Protein AF-A0A411PM22-F1 (afdb_monomer_lite)

pLDDT: mean 87.18, std 8.82, range [57.56, 95.75]

Foldseek 3Di:
DPDDDVLLVVQVVCVVPDDDDPVSVVVNVVVCVVVVPDDCPDDDDDDDDDDPQKPDFDADPVRPDRPVVRIDGDDDDPPDDDD

Sequence (83 aa):
MNWRDDAVDALFKQAQISNVSSELKQDALNVIEQQFPVLAIAHYRQNISVNKRIRNFSFDPFERSYFINQLSFKERSEGEPRK

Structure (mmCIF, N/CA/C/O backbone):
data_AF-A0A411PM22-F1
#
_entry.id   AF-A0A411PM22-F1
#
loop_
_atom_site.group_PDB
_atom_site.id
_atom_site.type_symbol
_atom_site.label_atom_id
_atom_site.label_alt_id
_atom_site.label_comp_id
_atom_site.label_asym_id
_atom_site.label_entity_id
_atom_site.label_seq_id
_atom_site.pdbx_PDB_ins_code
_atom_site.Cartn_x
_atom_site.Cartn_y
_atom_site.Cartn_z
_atom_site.occupancy
_atom_site.B_iso_or_equiv
_atom_site.auth_seq_id
_atom_site.auth_comp_id
_atom_site.auth_asym_id
_atom_site.auth_atom_id
_atom_site.pdbx_PDB_model_num
ATOM 1 N N . MET A 1 1 ? 3.520 -11.847 -17.926 1.00 58.97 1 MET A N 1
ATOM 2 C CA . MET A 1 1 ? 3.808 -10.790 -18.916 1.00 58.97 1 MET A CA 1
ATOM 3 C C . MET A 1 1 ? 5.292 -10.499 -18.858 1.00 58.97 1 MET A C 1
ATOM 5 O O . MET A 1 1 ? 5.792 -10.308 -17.761 1.00 58.97 1 MET A O 1
ATOM 9 N N . ASN A 1 2 ? 5.983 -10.530 -19.998 1.00 83.81 2 ASN A N 1
ATOM 10 C CA . ASN A 1 2 ? 7.443 -10.372 -20.086 1.00 83.81 2 ASN A CA 1
ATOM 11 C C . ASN A 1 2 ? 7.837 -8.939 -20.486 1.00 83.81 2 ASN A C 1
ATOM 13 O O . ASN A 1 2 ? 8.778 -8.752 -21.251 1.00 83.81 2 ASN A O 1
ATOM 17 N N . TRP A 1 3 ? 7.076 -7.939 -20.032 1.00 91.25 3 TRP A N 1
ATOM 18 C CA . TRP A 1 3 ? 7.393 -6.538 -20.298 1.00 91.25 3 TRP A CA 1
ATOM 19 C C . TRP A 1 3 ? 8.667 -6.134 -19.543 1.00 91.25 3 TRP A C 1
ATOM 21 O O . TRP A 1 3 ? 8.856 -6.544 -18.396 1.00 91.25 3 TRP A O 1
ATOM 31 N N . ARG A 1 4 ? 9.538 -5.370 -20.207 1.00 90.81 4 ARG A N 1
ATOM 32 C CA . ARG A 1 4 ? 10.798 -4.837 -19.680 1.00 90.81 4 ARG A CA 1
ATOM 33 C C . ARG A 1 4 ? 11.075 -3.485 -20.314 1.00 90.81 4 ARG A C 1
ATOM 35 O O . ARG A 1 4 ? 10.864 -3.330 -21.514 1.00 90.81 4 ARG A O 1
ATOM 42 N N . ASP A 1 5 ? 11.605 -2.575 -19.512 1.00 92.81 5 ASP A N 1
ATOM 43 C CA . ASP A 1 5 ? 12.095 -1.277 -19.950 1.00 92.81 5 ASP A CA 1
ATOM 44 C C . ASP A 1 5 ? 13.301 -0.889 -19.083 1.00 92.81 5 ASP A C 1
ATOM 46 O O . ASP A 1 5 ? 13.212 -0.862 -17.853 1.00 92.81 5 ASP A O 1
ATOM 50 N N . ASP A 1 6 ? 14.444 -0.627 -19.718 1.00 89.00 6 ASP A N 1
ATOM 51 C CA . ASP A 1 6 ? 15.715 -0.425 -19.015 1.00 89.00 6 ASP A CA 1
ATOM 52 C C . ASP A 1 6 ? 15.718 0.848 -18.152 1.00 89.00 6 ASP A C 1
ATOM 54 O O . ASP A 1 6 ? 16.367 0.881 -17.101 1.00 89.00 6 ASP A O 1
ATOM 58 N N . ALA A 1 7 ? 14.988 1.892 -18.562 1.00 82.88 7 ALA A N 1
ATOM 59 C CA . ALA A 1 7 ? 14.903 3.144 -17.813 1.00 82.88 7 ALA A CA 1
ATOM 60 C C . ALA A 1 7 ? 14.064 2.961 -16.542 1.00 82.88 7 ALA A C 1
ATOM 62 O O . ALA A 1 7 ? 14.447 3.416 -15.459 1.00 82.88 7 ALA A O 1
ATOM 63 N N . VAL A 1 8 ? 12.955 2.227 -16.656 1.00 90.25 8 VAL A N 1
ATOM 64 C CA . VAL A 1 8 ? 12.105 1.872 -15.514 1.00 90.25 8 VAL A CA 1
ATOM 65 C C . VAL A 1 8 ? 12.846 0.929 -14.554 1.00 90.25 8 VAL A C 1
ATOM 67 O O . VAL A 1 8 ? 12.822 1.141 -13.338 1.00 90.25 8 VAL A O 1
ATOM 70 N N . ASP A 1 9 ? 13.583 -0.055 -15.073 1.00 90.50 9 ASP A N 1
ATOM 71 C CA . ASP A 1 9 ? 14.407 -0.962 -14.263 1.00 90.50 9 ASP A CA 1
ATOM 72 C C . ASP A 1 9 ? 15.525 -0.217 -13.510 1.00 90.50 9 ASP A C 1
ATOM 74 O O . ASP A 1 9 ? 15.804 -0.514 -12.341 1.00 90.50 9 ASP A O 1
ATOM 78 N N . ALA A 1 10 ? 16.168 0.767 -14.148 1.00 84.75 10 ALA A N 1
ATOM 79 C CA . ALA A 1 10 ? 17.184 1.605 -13.513 1.00 84.75 10 ALA A CA 1
ATOM 80 C C . ALA A 1 10 ? 16.601 2.442 -12.362 1.00 84.75 10 ALA A C 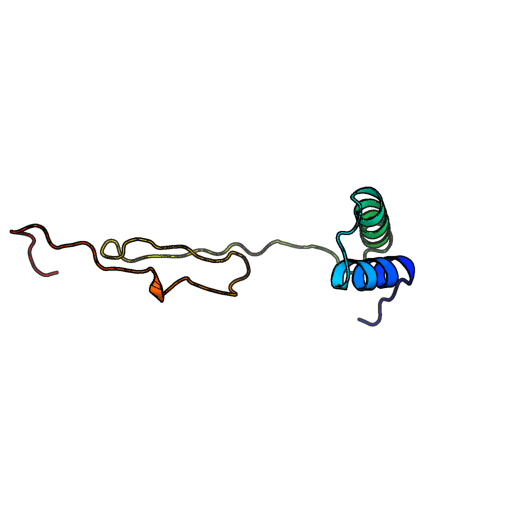1
ATOM 82 O O . ALA A 1 10 ? 17.204 2.502 -11.285 1.00 84.75 10 ALA A O 1
ATOM 83 N N . LEU A 1 11 ? 15.404 3.011 -12.547 1.00 89.06 11 LEU A N 1
ATOM 84 C CA . LEU A 1 11 ? 14.687 3.722 -11.488 1.00 89.06 11 LEU A CA 1
ATOM 85 C C . LEU A 1 11 ? 14.400 2.805 -10.291 1.00 89.06 11 LEU A C 1
ATOM 87 O O . LEU A 1 11 ? 14.675 3.191 -9.153 1.00 89.06 11 LEU A O 1
ATOM 91 N N . PHE A 1 12 ? 13.899 1.586 -10.516 1.00 88.94 12 PHE A N 1
ATOM 92 C CA . PHE A 1 12 ? 13.625 0.654 -9.417 1.00 88.94 12 PHE A CA 1
ATOM 93 C C . PHE A 1 12 ? 14.891 0.254 -8.657 1.00 88.94 12 PHE A C 1
ATOM 95 O O . PHE A 1 12 ? 14.864 0.183 -7.428 1.00 88.94 12 PHE A O 1
ATOM 102 N N . LYS A 1 13 ? 16.014 0.049 -9.355 1.00 89.62 13 LYS A N 1
ATOM 103 C CA . LYS A 1 13 ? 17.312 -0.206 -8.708 1.00 89.62 13 LYS A CA 1
ATOM 104 C C . LYS A 1 13 ? 17.766 0.979 -7.859 1.00 89.62 13 LYS A C 1
ATOM 106 O O . LYS A 1 13 ? 18.220 0.779 -6.735 1.00 89.62 13 LYS A O 1
ATOM 111 N N . GLN A 1 14 ? 17.618 2.207 -8.356 1.00 86.44 14 GLN A N 1
ATOM 112 C CA . GLN A 1 14 ? 17.971 3.400 -7.588 1.00 86.44 14 GLN A CA 1
ATOM 113 C C . GLN A 1 14 ? 17.080 3.559 -6.349 1.00 86.44 14 GLN A C 1
ATOM 115 O O . GLN A 1 14 ? 17.597 3.828 -5.266 1.00 86.44 14 GLN A O 1
ATOM 120 N N . ALA A 1 15 ? 15.774 3.303 -6.477 1.00 88.06 15 ALA A N 1
ATOM 121 C CA . ALA A 1 15 ? 14.808 3.388 -5.380 1.00 88.06 15 ALA A CA 1
ATOM 122 C C . ALA A 1 15 ? 15.098 2.436 -4.210 1.00 88.06 15 ALA A C 1
ATOM 124 O O . ALA A 1 15 ? 14.660 2.694 -3.091 1.00 88.06 15 ALA A O 1
ATOM 125 N N . GLN A 1 16 ? 15.824 1.339 -4.449 1.00 87.50 16 GLN A N 1
ATOM 126 C CA . GLN A 1 16 ? 16.247 0.418 -3.390 1.00 87.50 16 GLN A CA 1
ATOM 127 C C . GLN A 1 16 ? 17.395 0.969 -2.537 1.00 87.50 16 GLN A C 1
ATOM 129 O O . GLN A 1 16 ? 17.566 0.540 -1.398 1.00 87.50 16 GLN A O 1
ATOM 134 N N . ILE A 1 17 ? 18.195 1.885 -3.087 1.00 87.50 17 ILE A N 1
ATOM 135 C CA . ILE A 1 17 ? 19.444 2.360 -2.480 1.00 87.50 17 ILE A CA 1
ATOM 136 C C . ILE A 1 17 ? 19.276 3.778 -1.925 1.00 87.50 17 ILE A C 1
ATOM 138 O O . ILE A 1 17 ? 19.841 4.108 -0.883 1.00 87.50 17 ILE A O 1
ATOM 142 N N . SER A 1 18 ? 18.517 4.633 -2.610 1.00 88.69 18 SER A N 1
ATOM 143 C CA . SER A 1 18 ? 18.349 6.033 -2.238 1.00 88.69 18 SER A CA 1
ATOM 144 C C . SER A 1 18 ? 16.999 6.597 -2.675 1.00 88.69 18 SER A C 1
ATOM 146 O O . SER A 1 18 ? 16.232 5.983 -3.420 1.00 88.69 18 SER A O 1
ATOM 148 N N . ASN A 1 19 ? 16.695 7.802 -2.192 1.00 87.38 19 ASN A N 1
ATOM 149 C CA . ASN A 1 19 ? 15.525 8.531 -2.654 1.00 87.38 19 ASN A CA 1
ATOM 150 C C . ASN A 1 19 ? 15.683 8.894 -4.132 1.00 87.38 19 ASN A C 1
ATOM 152 O O . ASN A 1 19 ? 16.660 9.521 -4.536 1.00 87.38 19 ASN A O 1
ATOM 156 N N . VAL A 1 20 ? 14.675 8.533 -4.919 1.00 85.94 20 VAL A N 1
ATOM 157 C CA . VAL A 1 20 ? 14.582 8.899 -6.331 1.00 85.94 20 VAL A CA 1
ATOM 158 C C . VAL A 1 20 ? 14.012 10.307 -6.463 1.00 85.94 20 VAL A C 1
ATOM 160 O O . VAL A 1 20 ? 13.039 10.640 -5.773 1.00 85.94 20 VAL A O 1
ATOM 163 N N . SER A 1 21 ? 14.596 11.113 -7.353 1.00 86.31 21 SER A N 1
ATOM 164 C CA . SER A 1 21 ? 14.102 12.460 -7.640 1.00 86.31 21 SER A CA 1
ATOM 165 C C . SER A 1 21 ? 12.696 12.420 -8.249 1.00 86.31 21 SER A C 1
ATOM 167 O O . SER A 1 21 ? 12.264 11.409 -8.810 1.00 86.31 21 SER A O 1
ATOM 169 N N . SER A 1 22 ? 11.948 13.511 -8.105 1.00 87.81 22 SER A N 1
ATOM 170 C CA . SER A 1 22 ? 10.589 13.600 -8.649 1.00 87.81 22 SER A CA 1
ATOM 171 C C . SER A 1 22 ? 10.583 13.534 -10.178 1.00 87.81 22 SER A C 1
ATOM 173 O O . SER A 1 22 ? 9.664 12.962 -10.755 1.00 87.81 22 SER A O 1
ATOM 175 N N . GLU A 1 23 ? 11.627 14.058 -10.819 1.00 86.75 23 GLU A N 1
ATOM 176 C CA . GLU A 1 23 ? 11.798 14.069 -12.273 1.00 86.75 23 GLU A CA 1
ATOM 177 C C . GLU A 1 23 ? 11.940 12.644 -12.812 1.00 86.75 23 GLU A C 1
ATOM 179 O O . GLU A 1 23 ? 11.168 12.236 -13.673 1.00 86.75 23 GLU A O 1
ATOM 184 N N . LEU A 1 24 ? 12.833 11.836 -12.225 1.00 84.00 24 LEU A N 1
ATOM 185 C CA . LEU A 1 24 ? 13.033 10.459 -12.680 1.00 84.00 24 LEU A CA 1
ATOM 186 C C . LEU A 1 24 ? 11.776 9.598 -12.467 1.00 84.00 24 LEU A C 1
ATOM 188 O O . LEU A 1 24 ? 11.463 8.738 -13.289 1.00 84.00 24 LEU A O 1
ATOM 192 N N . LYS A 1 25 ? 11.018 9.848 -11.387 1.00 88.44 25 LYS A N 1
ATOM 193 C CA . LYS A 1 25 ? 9.708 9.206 -11.173 1.00 88.44 25 LYS A CA 1
ATOM 194 C C . LYS A 1 25 ? 8.724 9.556 -12.281 1.00 88.44 25 LYS A C 1
ATOM 196 O O . LYS A 1 25 ? 8.028 8.666 -12.760 1.00 88.44 25 LYS A O 1
ATOM 201 N N . GLN A 1 26 ? 8.663 10.827 -12.669 1.00 90.25 26 GLN A N 1
ATOM 202 C CA . GLN A 1 26 ? 7.772 11.269 -13.733 1.00 90.25 26 GLN A CA 1
ATOM 203 C C . GLN A 1 26 ? 8.158 10.643 -15.077 1.00 90.25 26 GLN A C 1
ATOM 205 O O . GLN A 1 26 ? 7.276 10.186 -15.799 1.00 90.25 26 GLN A O 1
ATOM 210 N N . ASP A 1 27 ? 9.452 10.542 -15.380 1.00 88.88 27 ASP A N 1
ATOM 211 C CA . ASP A 1 27 ? 9.931 9.915 -16.615 1.00 88.88 27 ASP A CA 1
ATOM 212 C C . ASP A 1 27 ? 9.528 8.437 -16.701 1.00 88.88 27 ASP A C 1
ATOM 214 O O . ASP A 1 27 ? 8.993 7.997 -17.720 1.00 88.88 27 ASP A O 1
ATOM 218 N N . ALA A 1 28 ? 9.689 7.675 -15.615 1.00 89.38 28 ALA A N 1
ATOM 219 C CA . ALA A 1 28 ? 9.252 6.279 -15.578 1.00 89.38 28 ALA A CA 1
ATOM 220 C C . ALA A 1 28 ? 7.724 6.132 -15.698 1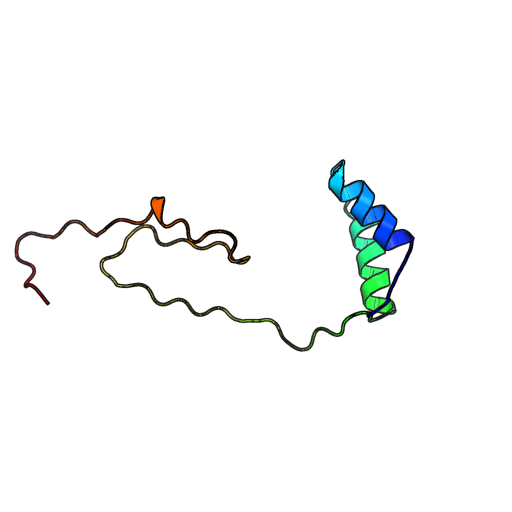.00 89.38 28 ALA A C 1
ATOM 222 O O . ALA A 1 28 ? 7.247 5.217 -16.371 1.00 89.38 28 ALA A O 1
ATOM 223 N N . LEU A 1 29 ? 6.948 7.033 -15.083 1.00 88.94 29 LEU A N 1
ATOM 224 C CA . LEU A 1 29 ? 5.489 7.046 -15.235 1.00 88.94 29 LEU A CA 1
ATOM 225 C C . LEU A 1 29 ? 5.079 7.318 -16.683 1.00 88.94 29 LEU A C 1
ATOM 227 O O . LEU A 1 29 ? 4.224 6.606 -17.201 1.00 88.94 29 LEU A O 1
ATOM 231 N N . ASN A 1 30 ? 5.735 8.265 -17.360 1.00 91.62 30 ASN A N 1
ATOM 232 C CA . ASN A 1 30 ? 5.467 8.561 -18.768 1.00 91.62 30 ASN A CA 1
ATOM 233 C C . ASN A 1 30 ? 5.699 7.326 -19.654 1.00 91.62 30 ASN A C 1
ATOM 235 O O . ASN A 1 30 ? 4.899 7.045 -20.545 1.00 91.62 30 ASN A O 1
ATOM 239 N N . VAL A 1 31 ? 6.763 6.557 -19.394 1.00 92.62 31 VAL A N 1
ATOM 240 C CA . VAL A 1 31 ? 7.051 5.305 -20.111 1.00 92.62 31 VAL A CA 1
ATOM 241 C C . VAL A 1 31 ? 5.948 4.264 -19.886 1.00 92.62 31 VAL A C 1
ATOM 243 O O . VAL A 1 31 ? 5.457 3.668 -20.846 1.00 92.62 31 VAL A O 1
ATOM 246 N N . ILE A 1 32 ? 5.521 4.067 -18.635 1.00 90.94 32 ILE A N 1
ATOM 247 C CA . ILE A 1 32 ? 4.443 3.127 -18.288 1.00 90.94 32 ILE A CA 1
ATOM 248 C C . ILE A 1 32 ? 3.123 3.549 -18.948 1.00 90.94 32 ILE A C 1
ATOM 250 O O . ILE A 1 32 ? 2.428 2.710 -19.517 1.00 90.94 32 ILE A O 1
ATOM 254 N N . GLU A 1 33 ? 2.783 4.837 -18.914 1.00 89.56 33 GLU A N 1
ATOM 255 C CA . GLU A 1 33 ? 1.564 5.359 -19.538 1.00 89.56 33 GLU A CA 1
ATOM 256 C C . GLU A 1 33 ? 1.573 5.193 -21.060 1.00 89.56 33 GLU A C 1
ATOM 258 O O . GLU A 1 33 ? 0.556 4.820 -21.634 1.00 89.56 33 GLU A O 1
ATOM 263 N N . GLN A 1 34 ? 2.710 5.415 -21.722 1.00 92.38 34 GLN A N 1
ATOM 264 C CA . GLN A 1 34 ? 2.812 5.311 -23.181 1.00 92.38 34 GLN A CA 1
ATOM 265 C C . GLN A 1 34 ? 2.813 3.867 -23.685 1.00 92.38 34 GLN A C 1
ATOM 267 O O . GLN A 1 34 ? 2.252 3.580 -24.743 1.00 92.38 34 GLN A O 1
ATOM 272 N N . GLN A 1 35 ? 3.459 2.955 -22.957 1.00 93.19 35 GLN A N 1
ATOM 273 C CA . GLN A 1 35 ? 3.597 1.563 -23.388 1.00 93.19 35 GLN A CA 1
ATOM 274 C C . GLN A 1 35 ? 2.413 0.682 -22.963 1.00 93.19 35 GLN A C 1
ATOM 276 O O . GLN A 1 35 ? 2.300 -0.446 -23.442 1.00 93.19 35 GLN A O 1
ATOM 281 N N . PHE A 1 36 ? 1.540 1.176 -22.073 1.00 89.50 36 PHE A N 1
ATOM 282 C CA . PHE A 1 36 ? 0.391 0.451 -21.517 1.00 89.50 36 PHE A CA 1
ATOM 283 C C . PHE A 1 36 ? 0.705 -1.006 -21.122 1.00 89.50 36 PHE A C 1
ATOM 285 O O . PHE A 1 36 ? -0.054 -1.919 -21.466 1.00 89.50 36 PHE A O 1
ATOM 292 N N . PRO A 1 37 ? 1.801 -1.274 -20.382 1.00 91.38 37 PRO A N 1
ATOM 293 C CA . PRO A 1 37 ? 2.171 -2.640 -20.041 1.00 91.38 37 PRO A CA 1
ATOM 294 C C . PRO A 1 37 ? 1.138 -3.291 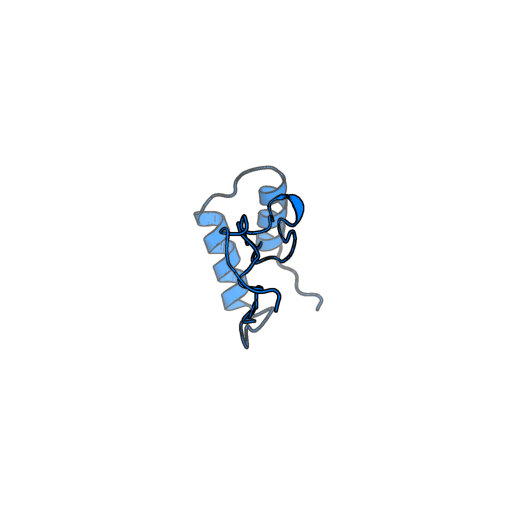-19.124 1.00 91.38 37 PRO A C 1
ATOM 296 O O . PRO A 1 37 ? 1.034 -4.511 -19.095 1.00 91.38 37 PRO A O 1
ATOM 299 N N . VAL A 1 38 ? 0.366 -2.489 -18.385 1.00 86.69 38 VAL A N 1
ATOM 300 C CA . VAL A 1 38 ? -0.800 -2.899 -17.605 1.00 86.69 38 VAL A CA 1
ATOM 301 C C . VAL A 1 38 ? -1.893 -1.858 -17.816 1.00 86.69 38 VAL A C 1
ATOM 303 O O . VAL A 1 38 ? -1.664 -0.666 -17.631 1.00 86.69 38 VAL A O 1
ATOM 306 N N . LEU A 1 39 ? -3.096 -2.306 -18.170 1.00 87.06 39 LEU A N 1
ATOM 307 C CA . LEU A 1 39 ? -4.271 -1.443 -18.272 1.00 87.06 39 LEU A CA 1
ATOM 308 C C . LEU A 1 39 ? -5.021 -1.446 -16.941 1.00 87.06 39 LEU A C 1
ATOM 310 O O . LEU A 1 39 ? -5.552 -2.473 -16.515 1.00 87.06 39 LEU A O 1
ATOM 314 N N . ALA A 1 40 ? -5.072 -0.292 -16.277 1.00 85.25 40 ALA A N 1
ATOM 315 C CA . ALA A 1 40 ? -5.862 -0.127 -15.066 1.00 85.25 40 ALA A CA 1
ATOM 316 C C . ALA A 1 40 ? -7.356 -0.087 -15.425 1.00 85.25 40 ALA A C 1
ATOM 318 O O . ALA A 1 40 ? -7.835 0.873 -16.019 1.00 85.25 40 ALA A O 1
ATOM 319 N N 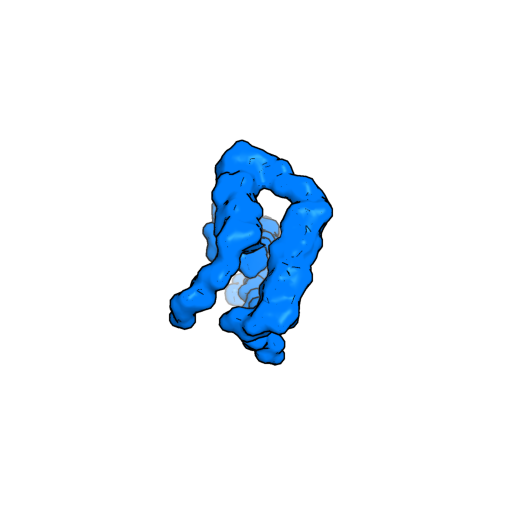. ILE A 1 41 ? -8.094 -1.140 -15.068 1.00 89.62 41 ILE A N 1
ATOM 320 C CA . ILE A 1 41 ? -9.536 -1.240 -15.350 1.00 89.62 41 ILE A CA 1
ATOM 321 C C . ILE A 1 41 ? -10.371 -0.714 -14.178 1.00 89.62 41 ILE A C 1
ATOM 323 O O . ILE A 1 41 ? -11.360 -0.012 -14.371 1.00 89.62 41 ILE A O 1
ATOM 327 N N . ALA A 1 42 ? -9.974 -1.051 -12.952 1.00 89.88 42 ALA A N 1
ATOM 328 C CA . ALA A 1 42 ? -10.652 -0.636 -11.733 1.00 89.88 42 ALA A CA 1
ATOM 329 C C . ALA A 1 42 ? -9.673 -0.616 -10.556 1.00 89.88 42 ALA A C 1
ATOM 331 O O . ALA A 1 42 ? -8.669 -1.329 -10.554 1.00 89.88 42 ALA A O 1
ATOM 332 N N . HIS A 1 43 ? -9.997 0.174 -9.536 1.00 85.19 43 HIS A N 1
ATOM 333 C CA . HIS A 1 43 ? -9.335 0.113 -8.239 1.00 85.19 43 HIS A CA 1
ATOM 334 C C . HIS A 1 43 ? -10.195 -0.689 -7.261 1.00 85.19 43 HIS A C 1
ATOM 336 O O . HIS A 1 43 ? -11.426 -0.612 -7.279 1.00 85.19 43 HIS A O 1
ATOM 342 N N . TYR A 1 44 ? -9.545 -1.458 -6.391 1.00 86.69 44 TYR A N 1
ATOM 343 C CA . TYR A 1 44 ? -10.248 -2.186 -5.345 1.00 86.69 44 TYR A CA 1
ATOM 344 C C . TYR A 1 44 ? -10.730 -1.215 -4.263 1.00 86.69 44 TYR A C 1
ATOM 346 O O . TYR A 1 44 ? -9.998 -0.314 -3.850 1.00 86.69 44 TYR A O 1
ATOM 354 N N . ARG A 1 45 ? -11.966 -1.396 -3.790 1.00 88.19 45 ARG A N 1
ATOM 355 C CA . ARG A 1 45 ? -12.482 -0.695 -2.609 1.00 88.19 45 ARG A CA 1
ATOM 356 C C . ARG A 1 45 ? -12.540 -1.674 -1.449 1.00 88.19 45 ARG A C 1
ATOM 358 O O . ARG A 1 45 ? -13.247 -2.674 -1.523 1.00 88.19 45 ARG A O 1
ATOM 365 N N . GLN A 1 46 ? -11.842 -1.356 -0.365 1.00 87.81 46 GLN A N 1
ATOM 366 C CA . GLN A 1 46 ? -11.928 -2.123 0.873 1.00 87.81 46 GLN A CA 1
ATOM 367 C C . GLN A 1 46 ? -13.055 -1.577 1.749 1.00 87.81 46 GLN A C 1
ATOM 369 O O . GLN A 1 46 ? -13.084 -0.393 2.082 1.00 87.81 46 GLN A O 1
ATOM 374 N N . ASN A 1 47 ? -13.970 -2.459 2.145 1.00 91.06 47 ASN A N 1
ATOM 375 C CA . ASN A 1 47 ? -15.012 -2.160 3.120 1.00 91.06 47 ASN A CA 1
ATOM 376 C C . ASN A 1 47 ? -14.687 -2.899 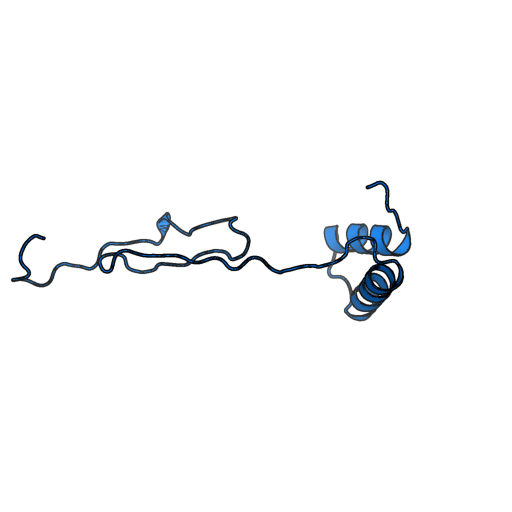4.417 1.00 91.06 47 ASN A C 1
ATOM 378 O O . ASN A 1 47 ? -14.562 -4.122 4.409 1.00 91.06 47 ASN A O 1
ATOM 382 N N . ILE A 1 48 ? -14.577 -2.172 5.530 1.00 90.81 48 ILE A N 1
ATOM 383 C CA . ILE A 1 48 ? -14.240 -2.757 6.832 1.00 90.81 48 ILE A CA 1
ATOM 384 C C . ILE A 1 48 ? -15.359 -2.460 7.828 1.00 90.81 48 ILE A C 1
ATOM 386 O O . ILE A 1 48 ? -15.791 -1.320 7.976 1.00 90.81 48 ILE A O 1
ATOM 390 N N . SER A 1 49 ? -15.831 -3.502 8.515 1.00 93.31 49 SER A N 1
ATOM 391 C CA . SER A 1 49 ? -16.828 -3.400 9.583 1.00 93.31 49 SER A CA 1
ATOM 392 C C . SER A 1 49 ? -16.189 -3.721 10.925 1.00 93.31 49 SER A C 1
ATOM 394 O O . SER A 1 49 ? -15.536 -4.749 11.078 1.00 93.31 49 SER A O 1
ATOM 396 N N . VAL A 1 50 ? -16.405 -2.854 11.914 1.00 92.88 50 VAL A N 1
ATOM 397 C CA . VAL A 1 50 ? -15.792 -2.976 13.241 1.00 92.88 50 VAL A CA 1
ATOM 398 C C . VAL A 1 50 ? -16.877 -2.957 14.308 1.00 92.88 50 VAL A C 1
ATOM 400 O O . VAL A 1 50 ? -17.817 -2.161 14.260 1.00 92.88 50 VAL A O 1
ATOM 403 N N . ASN A 1 51 ? -16.761 -3.847 15.296 1.00 94.50 51 ASN A N 1
ATOM 404 C CA . ASN A 1 51 ? -17.696 -3.877 16.414 1.00 94.50 51 ASN A CA 1
ATOM 405 C C . ASN A 1 51 ? -17.602 -2.570 17.222 1.00 94.50 51 ASN A C 1
ATOM 407 O O . ASN A 1 51 ? -16.510 -2.133 17.575 1.00 94.50 51 ASN A O 1
ATOM 411 N N . LYS A 1 52 ? -18.748 -1.986 17.598 1.00 92.94 52 LYS A N 1
ATOM 412 C CA . LYS A 1 52 ? -18.817 -0.717 18.353 1.00 92.94 52 LYS A CA 1
ATOM 413 C C . LYS A 1 52 ? -18.070 -0.735 19.695 1.00 92.94 52 LYS A C 1
ATOM 415 O O . LYS A 1 52 ? -17.795 0.339 20.233 1.00 92.94 52 LYS A O 1
ATOM 420 N N . ARG A 1 53 ? -17.782 -1.923 20.241 1.00 94.44 53 ARG A N 1
ATOM 421 C CA . ARG A 1 53 ? -17.023 -2.138 21.483 1.00 94.44 53 ARG A CA 1
ATOM 422 C C . ARG A 1 53 ? -15.508 -2.053 21.298 1.00 94.44 53 ARG A C 1
ATOM 424 O O . ARG A 1 53 ? -14.811 -2.003 22.301 1.00 94.44 53 ARG A O 1
ATOM 431 N N . ILE A 1 54 ? -14.999 -2.044 20.069 1.00 94.56 54 ILE A N 1
ATOM 432 C CA . ILE A 1 54 ? -13.565 -1.913 19.790 1.00 94.56 54 ILE A CA 1
ATOM 433 C C . ILE A 1 54 ? -13.186 -0.428 19.735 1.00 94.56 54 ILE A C 1
ATOM 435 O O . ILE A 1 54 ? -13.931 0.399 19.201 1.00 94.56 54 ILE A O 1
ATOM 439 N N . ARG A 1 55 ? -12.035 -0.089 20.315 1.00 94.81 55 ARG A N 1
ATOM 440 C CA . ARG A 1 55 ? -11.351 1.206 20.196 1.00 94.81 55 ARG A CA 1
ATOM 441 C C . ARG A 1 55 ? -10.066 1.043 19.390 1.00 94.81 55 ARG A C 1
ATOM 443 O O . ARG A 1 55 ? -9.550 -0.064 19.260 1.00 94.81 55 ARG A O 1
ATOM 450 N N . ASN A 1 56 ? -9.561 2.173 18.892 1.00 95.38 56 ASN A N 1
ATOM 451 C CA . ASN A 1 56 ? -8.270 2.288 18.209 1.00 95.38 56 ASN A CA 1
ATOM 452 C C . ASN A 1 56 ? -8.138 1.406 16.959 1.00 95.38 56 ASN A C 1
ATOM 454 O O . ASN A 1 56 ? -7.047 0.954 16.628 1.00 95.38 56 ASN A O 1
ATOM 458 N N . PHE A 1 57 ? -9.247 1.168 16.253 1.00 94.19 57 PHE A N 1
ATOM 459 C CA . PHE A 1 57 ? -9.175 0.522 14.950 1.00 94.19 57 PHE A CA 1
ATOM 460 C C . PHE A 1 57 ? -8.417 1.412 13.960 1.00 94.19 57 PHE A C 1
ATOM 462 O O . PHE A 1 57 ? -8.785 2.566 13.741 1.00 94.19 57 PHE A O 1
ATOM 469 N N . SER A 1 58 ? -7.386 0.835 13.357 1.00 93.31 58 SER A N 1
ATOM 470 C CA . SER A 1 58 ? -6.606 1.390 12.259 1.00 93.31 58 SER A CA 1
ATOM 471 C C . SER A 1 58 ? -6.243 0.243 11.321 1.00 93.31 58 SER A C 1
ATOM 473 O O . SER A 1 58 ? -6.161 -0.908 11.753 1.00 93.31 58 SER A O 1
ATOM 475 N N . PHE A 1 59 ? -6.024 0.533 10.045 1.00 91.38 59 PHE A N 1
ATOM 476 C CA . PHE A 1 59 ? -5.582 -0.468 9.080 1.00 91.38 59 PHE A CA 1
ATOM 477 C C . PHE A 1 59 ? -4.571 0.140 8.114 1.00 91.38 59 PHE A C 1
ATOM 479 O O . PHE A 1 59 ? -4.631 1.330 7.805 1.00 91.38 59 PHE A O 1
ATOM 486 N N . ASP A 1 60 ? -3.639 -0.684 7.644 1.00 92.19 60 ASP A N 1
ATOM 487 C CA . ASP A 1 60 ? -2.775 -0.342 6.522 1.00 92.19 60 ASP A CA 1
ATOM 488 C C . ASP A 1 60 ? -3.542 -0.556 5.203 1.00 92.19 60 ASP A C 1
ATOM 490 O O . ASP A 1 60 ? -3.982 -1.682 4.957 1.00 92.19 60 ASP A O 1
ATOM 494 N N . PRO A 1 61 ? -3.688 0.461 4.329 1.00 88.06 61 PRO A N 1
ATOM 495 C CA . PRO A 1 61 ? -4.313 0.303 3.011 1.00 88.06 61 PRO A CA 1
ATOM 496 C C . PRO A 1 61 ? -3.661 -0.765 2.130 1.00 88.06 61 PRO A C 1
ATOM 498 O O . PRO A 1 61 ? -4.306 -1.311 1.242 1.00 88.06 61 PRO A O 1
ATOM 501 N N . PHE A 1 62 ? -2.392 -1.089 2.387 1.00 89.25 62 PHE A N 1
ATOM 502 C CA . PHE A 1 62 ? -1.674 -2.161 1.698 1.00 89.25 62 PHE A CA 1
ATOM 503 C C . PHE A 1 62 ? -1.811 -3.527 2.387 1.00 89.25 62 PHE A C 1
ATOM 505 O O . PHE A 1 62 ? -1.093 -4.457 2.035 1.00 89.25 62 PHE A O 1
ATOM 512 N N . GLU A 1 63 ? -2.676 -3.639 3.399 1.00 85.94 63 GLU A N 1
ATOM 513 C CA . GLU A 1 63 ? -2.976 -4.864 4.155 1.00 85.94 63 GLU A CA 1
ATOM 514 C C . GLU A 1 63 ? -1.757 -5.536 4.815 1.00 85.94 63 GLU A C 1
ATOM 516 O O . GLU A 1 63 ? -1.824 -6.688 5.239 1.00 85.94 63 GLU A O 1
ATOM 521 N N . ARG A 1 64 ? -0.632 -4.824 4.976 1.00 90.56 64 ARG A N 1
ATOM 522 C CA . ARG A 1 64 ? 0.570 -5.386 5.624 1.00 90.56 64 ARG A CA 1
ATOM 523 C C . ARG A 1 64 ? 0.402 -5.514 7.137 1.00 90.56 64 ARG A C 1
ATOM 525 O O . ARG A 1 64 ? 1.089 -6.311 7.769 1.00 90.56 64 ARG A O 1
ATOM 532 N N . SER A 1 65 ? -0.480 -4.710 7.732 1.00 91.69 65 SER A N 1
ATOM 533 C CA . SER A 1 65 ? -0.796 -4.749 9.158 1.00 91.69 65 SER A CA 1
ATOM 534 C C . SER A 1 65 ? -2.205 -4.233 9.441 1.00 91.69 65 SER A C 1
ATOM 536 O O . SER A 1 65 ? -2.665 -3.258 8.849 1.00 91.69 65 SER A O 1
ATOM 538 N N . TYR A 1 66 ? -2.862 -4.860 10.415 1.00 90.25 66 TYR A N 1
ATOM 539 C CA . TYR A 1 66 ? -4.160 -4.437 10.956 1.00 90.25 66 TYR A CA 1
ATOM 540 C C . TYR A 1 66 ? -4.040 -3.826 12.358 1.00 90.25 66 TYR A C 1
ATOM 542 O O . TYR A 1 66 ? -5.048 -3.646 13.034 1.00 90.25 66 TYR A O 1
ATOM 550 N N . PHE A 1 67 ? -2.810 -3.574 12.828 1.00 94.75 67 PHE A N 1
ATOM 551 C CA . PHE A 1 67 ? -2.525 -2.962 14.134 1.00 94.75 67 PHE A CA 1
ATOM 552 C C . PHE A 1 67 ? -3.302 -3.604 15.300 1.00 94.75 67 PHE A C 1
ATOM 554 O O . PHE A 1 67 ? -3.744 -2.924 16.223 1.00 94.75 67 PHE A O 1
ATOM 561 N N . ILE A 1 68 ? -3.464 -4.936 15.268 1.00 93.44 68 ILE A N 1
ATOM 562 C CA . ILE A 1 68 ? -4.286 -5.696 16.231 1.00 93.44 68 ILE A CA 1
ATOM 563 C C . ILE A 1 68 ? -3.822 -5.446 17.669 1.00 93.44 68 ILE A C 1
ATOM 565 O O . ILE A 1 68 ? -4.636 -5.331 18.580 1.00 93.44 68 ILE A O 1
ATOM 569 N N . ASN A 1 69 ? -2.513 -5.303 17.863 1.00 95.00 69 ASN A N 1
ATOM 570 C CA . ASN A 1 69 ? -1.892 -5.008 19.151 1.00 95.00 69 ASN A CA 1
ATOM 571 C C . ASN A 1 69 ? -2.284 -3.641 19.743 1.00 95.00 69 ASN A C 1
ATOM 573 O O . ASN A 1 69 ? -2.038 -3.404 20.920 1.00 95.00 69 ASN A O 1
ATOM 577 N N . GLN A 1 70 ? -2.856 -2.741 18.942 1.00 95.75 70 GLN A N 1
ATOM 578 C CA . GLN A 1 70 ? -3.327 -1.424 19.375 1.00 95.75 70 GLN A CA 1
ATOM 579 C C . GLN A 1 70 ? -4.829 -1.414 19.690 1.00 95.75 70 GLN A C 1
ATOM 581 O O . GLN A 1 70 ? -5.331 -0.435 20.249 1.00 95.75 70 GLN A O 1
ATOM 586 N N . LEU A 1 71 ? -5.547 -2.490 19.350 1.00 95.69 71 LEU A N 1
ATOM 587 C CA . LEU A 1 71 ? -6.973 -2.617 19.617 1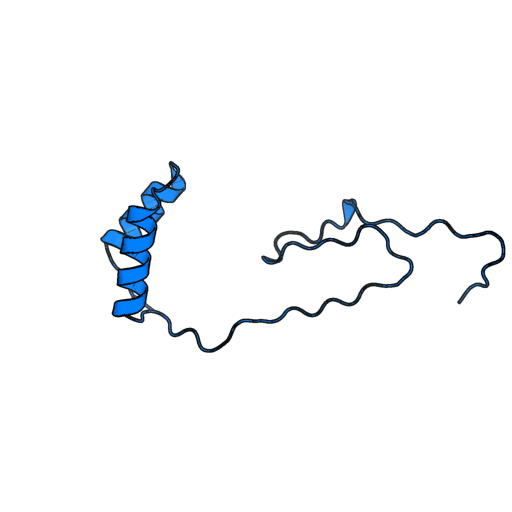.00 95.69 71 LEU A CA 1
ATOM 588 C C . LEU A 1 71 ? -7.224 -2.819 21.108 1.00 95.69 71 LEU A C 1
ATOM 590 O O . LEU A 1 71 ? -6.520 -3.556 21.797 1.00 95.69 71 LEU A O 1
ATOM 594 N N . SER A 1 72 ? -8.293 -2.206 21.598 1.00 95.44 72 SER A N 1
ATOM 595 C CA . SER A 1 72 ? -8.765 -2.403 22.965 1.00 95.44 72 SER A CA 1
ATOM 596 C C . SER A 1 72 ? -10.286 -2.399 23.021 1.00 95.44 72 SER A C 1
ATOM 598 O O . SER A 1 72 ? -10.966 -1.937 22.101 1.00 95.44 72 SER A O 1
ATOM 600 N N . PHE A 1 73 ? -10.843 -2.934 24.104 1.00 94.81 73 PHE A N 1
ATOM 601 C CA . PHE A 1 73 ? -12.273 -2.822 24.361 1.00 94.81 73 PHE A CA 1
ATOM 602 C C . PHE A 1 73 ? -12.594 -1.469 24.997 1.00 94.81 73 PHE A C 1
ATOM 604 O O . PHE A 1 73 ? -11.824 -0.946 25.801 1.00 94.81 73 PHE A O 1
ATOM 611 N N . LYS A 1 74 ? -13.755 -0.899 24.658 1.00 90.19 74 LYS A N 1
ATOM 612 C CA . LYS A 1 74 ? -14.315 0.222 25.417 1.00 90.19 74 LYS A CA 1
ATOM 613 C C . LYS A 1 74 ? -14.501 -0.227 26.865 1.00 90.19 74 LYS A C 1
ATOM 615 O O . LYS A 1 74 ? -15.109 -1.271 27.098 1.00 90.19 74 LYS A O 1
ATOM 620 N N . GLU A 1 75 ? -14.012 0.572 27.812 1.00 81.19 75 GLU A N 1
ATOM 621 C CA . GLU A 1 75 ? -14.384 0.401 29.214 1.00 81.19 75 GLU A CA 1
ATOM 622 C C . GLU A 1 75 ? -15.903 0.460 29.338 1.00 81.19 75 GLU A C 1
ATOM 624 O O . GLU A 1 75 ? -16.577 1.259 28.678 1.00 81.19 75 GLU A O 1
ATOM 629 N N . ARG A 1 76 ? -16.433 -0.453 30.143 1.00 69.81 76 ARG A N 1
ATOM 630 C CA . ARG A 1 76 ? -17.863 -0.599 30.359 1.00 69.81 76 ARG A CA 1
ATOM 631 C C . ARG A 1 76 ? -18.320 0.533 31.272 1.00 69.81 76 ARG A C 1
ATOM 633 O O . ARG A 1 76 ? -17.787 0.670 32.367 1.00 69.81 76 ARG A O 1
ATOM 640 N N . SER A 1 77 ? -19.308 1.315 30.853 1.00 65.75 77 SER A N 1
ATOM 641 C CA . SER A 1 77 ? -20.014 2.195 31.783 1.00 65.75 77 SER A CA 1
ATOM 642 C C . SER A 1 77 ? -20.831 1.343 32.759 1.00 65.75 77 SER A C 1
ATOM 644 O O . SER A 1 77 ? -21.468 0.358 32.364 1.00 65.75 77 SER A O 1
ATOM 646 N N . GLU A 1 78 ? -20.800 1.692 34.047 1.00 57.56 78 GLU A N 1
ATOM 647 C CA . GLU A 1 78 ? -21.669 1.063 35.043 1.00 57.56 78 GLU A CA 1
ATOM 648 C C . GLU A 1 78 ? -23.136 1.188 34.600 1.00 57.56 78 GLU A C 1
ATOM 650 O O . GLU A 1 78 ? -23.613 2.273 34.278 1.00 57.56 78 GLU A O 1
ATOM 655 N N . GLY A 1 79 ? -23.839 0.053 34.533 1.00 67.56 79 GLY A N 1
ATOM 656 C CA . GLY A 1 79 ? -25.265 -0.009 34.191 1.00 67.56 79 GLY A CA 1
ATOM 657 C C . GLY A 1 79 ? -25.615 -0.503 32.782 1.00 67.56 79 GLY A C 1
ATOM 658 O O . GLY A 1 79 ? -26.794 -0.720 32.510 1.00 67.56 79 GLY A O 1
ATOM 659 N N . GLU A 1 80 ? -24.652 -0.747 31.885 1.00 66.00 80 GLU A N 1
ATOM 660 C CA . GLU A 1 80 ? -24.985 -1.206 30.525 1.00 66.00 80 GLU A CA 1
ATOM 661 C C . GLU A 1 80 ? -25.326 -2.722 30.486 1.00 66.00 80 GLU A C 1
ATOM 663 O O . GLU A 1 80 ? -24.499 -3.555 30.903 1.00 66.00 80 GLU A O 1
ATOM 668 N N . PRO A 1 81 ? -26.524 -3.129 30.008 1.00 66.62 81 PRO A N 1
ATOM 669 C CA . PRO A 1 81 ? -26.952 -4.530 30.001 1.00 66.62 81 PRO A CA 1
ATOM 670 C C . PRO A 1 81 ? -26.070 -5.392 29.088 1.00 66.62 81 PRO A C 1
ATOM 672 O O . PRO A 1 81 ? -25.574 -4.931 28.059 1.00 66.62 81 PRO A O 1
ATOM 675 N N . ARG A 1 82 ? -25.874 -6.668 29.454 1.00 61.94 82 ARG A N 1
ATOM 676 C CA . ARG A 1 82 ? -25.181 -7.631 28.582 1.00 61.94 82 ARG A CA 1
ATOM 677 C C . ARG A 1 82 ? -26.067 -7.892 27.358 1.00 61.94 82 ARG A C 1
ATOM 679 O O . ARG A 1 82 ? -27.173 -8.398 27.520 1.00 61.94 82 ARG A O 1
ATOM 686 N N . LYS A 1 83 ? -25.585 -7.524 26.171 1.00 60.44 83 LYS A N 1
ATOM 687 C CA . LYS A 1 83 ? -26.091 -8.035 24.892 1.00 60.44 83 LYS A CA 1
ATOM 688 C C . LYS A 1 83 ? -25.186 -9.152 24.406 1.00 60.44 83 LYS A C 1
ATOM 690 O O . LYS A 1 83 ? -23.949 -8.955 24.479 1.00 60.44 83 LYS A O 1
#

Radius of gyration: 22.18 Å; chains: 1; bounding box: 46×25×58 Å

Secondary structure (DSSP, 8-state):
-----HHHHHHHHHHHHSPPPHHHHHHHHHHHHHH-SS-------------TTEES----TTSS---GGG-EEPPPPTTPPP-

Organism: NCBI:txid2520507